Protein AF-A0A520QHK8-F1 (afdb_monomer)

pLDDT: mean 90.91, std 8.64, range [52.22, 97.62]

Structure (mmCIF, N/CA/C/O backbone):
data_AF-A0A520QHK8-F1
#
_entry.id   AF-A0A520QHK8-F1
#
loop_
_atom_site.group_PDB
_atom_site.id
_atom_site.type_symbol
_atom_site.label_atom_id
_atom_site.label_alt_id
_atom_site.label_comp_id
_atom_site.label_asym_id
_atom_site.label_entity_id
_atom_site.label_seq_id
_atom_site.pdbx_PDB_ins_code
_atom_site.Cartn_x
_atom_site.Cartn_y
_atom_site.Cartn_z
_atom_site.occupancy
_atom_site.B_iso_or_equiv
_atom_site.auth_seq_id
_atom_site.auth_comp_id
_atom_site.auth_asym_id
_atom_site.auth_atom_id
_atom_site.pdbx_PDB_model_num
ATOM 1 N N . ASP A 1 1 ? -3.657 -15.375 -24.046 1.00 77.06 1 ASP A N 1
ATOM 2 C CA . ASP A 1 1 ? -2.993 -14.464 -23.096 1.00 77.06 1 ASP A CA 1
ATOM 3 C C . ASP A 1 1 ? -1.691 -15.108 -22.621 1.00 77.06 1 ASP A C 1
ATOM 5 O O . ASP A 1 1 ? -1.672 -16.324 -22.481 1.00 77.06 1 ASP A O 1
ATOM 9 N N . ALA A 1 2 ? -0.599 -14.354 -22.461 1.00 87.94 2 ALA A N 1
ATOM 10 C CA . ALA A 1 2 ? 0.709 -14.908 -22.071 1.00 87.94 2 A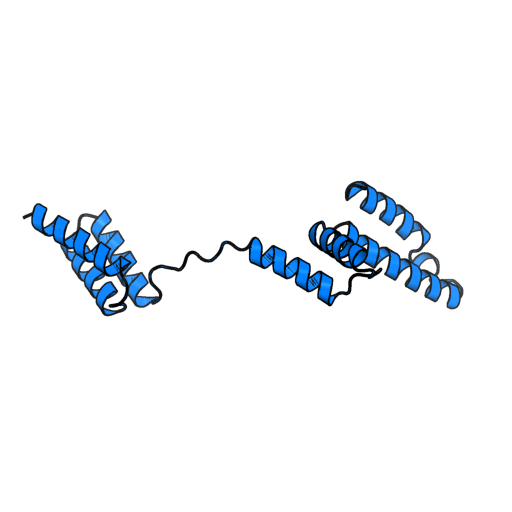LA A CA 1
ATOM 11 C C . ALA A 1 2 ? 0.965 -14.754 -20.565 1.00 87.94 2 ALA A C 1
ATOM 13 O O . ALA A 1 2 ? 0.760 -13.664 -20.017 1.00 87.94 2 ALA A O 1
ATOM 14 N N . ALA A 1 3 ? 1.473 -15.797 -19.903 1.00 94.31 3 ALA A N 1
ATOM 15 C CA . ALA A 1 3 ? 1.788 -15.735 -18.479 1.00 94.31 3 ALA A CA 1
ATOM 16 C C . ALA A 1 3 ? 2.987 -14.809 -18.198 1.00 94.31 3 ALA A C 1
ATOM 18 O O . ALA A 1 3 ? 3.874 -14.613 -19.033 1.00 94.31 3 ALA A O 1
ATOM 19 N N . VAL A 1 4 ? 3.058 -14.257 -16.981 1.00 95.31 4 VAL A N 1
ATOM 20 C CA . VAL A 1 4 ? 4.175 -13.392 -16.545 1.00 95.31 4 VAL A CA 1
ATOM 21 C C . VAL A 1 4 ? 5.527 -14.110 -16.664 1.00 95.31 4 VAL A C 1
ATOM 23 O O . VAL A 1 4 ? 6.545 -13.493 -16.981 1.00 95.31 4 VAL A O 1
ATOM 26 N N . THR A 1 5 ? 5.552 -15.424 -16.444 1.00 96.06 5 THR A N 1
ATOM 27 C CA . THR A 1 5 ? 6.736 -16.280 -16.605 1.00 96.06 5 THR A CA 1
ATOM 28 C C . THR A 1 5 ? 7.254 -16.294 -18.044 1.00 96.06 5 THR A C 1
ATOM 30 O O . THR A 1 5 ? 8.467 -16.185 -18.255 1.00 96.06 5 THR A O 1
ATOM 33 N N . ASP A 1 6 ? 6.356 -16.347 -19.028 1.00 97.06 6 ASP A N 1
ATOM 34 C CA . ASP A 1 6 ? 6.695 -16.322 -20.452 1.00 97.06 6 ASP A CA 1
ATOM 35 C C . ASP A 1 6 ? 7.222 -14.953 -20.873 1.00 97.06 6 ASP A C 1
ATOM 37 O O . ASP A 1 6 ? 8.263 -14.869 -21.529 1.00 97.06 6 ASP A O 1
ATOM 41 N N . VAL A 1 7 ? 6.581 -13.876 -20.404 1.00 96.56 7 VAL A N 1
ATOM 42 C CA . VAL A 1 7 ? 7.046 -12.495 -20.617 1.00 96.56 7 VAL A CA 1
ATOM 43 C C . VAL A 1 7 ? 8.459 -12.313 -20.054 1.00 96.56 7 VAL A C 1
ATOM 45 O O . VAL A 1 7 ? 9.350 -11.820 -20.748 1.00 96.56 7 VAL A O 1
ATOM 48 N N . LYS A 1 8 ? 8.717 -12.793 -18.829 1.00 96.75 8 LYS A N 1
ATOM 49 C CA . LYS A 1 8 ? 10.058 -12.775 -18.218 1.00 96.75 8 LYS A CA 1
ATOM 50 C C . LYS A 1 8 ? 11.073 -13.567 -19.038 1.00 96.75 8 LYS A C 1
ATOM 52 O O . LYS A 1 8 ? 12.196 -13.107 -19.244 1.00 96.75 8 LYS A O 1
ATOM 57 N N . LYS A 1 9 ? 10.707 -14.755 -19.524 1.00 97.31 9 LYS A N 1
ATOM 58 C CA . LYS A 1 9 ? 11.584 -15.591 -20.359 1.00 97.31 9 LYS A CA 1
ATOM 59 C C . LYS A 1 9 ? 11.917 -14.912 -21.689 1.00 97.31 9 LYS A C 1
ATOM 61 O O . LYS A 1 9 ? 13.081 -14.933 -22.097 1.00 97.31 9 LYS A O 1
ATOM 66 N N . ALA A 1 10 ? 10.931 -14.301 -22.338 1.00 97.62 10 ALA A N 1
ATOM 67 C CA . ALA A 1 10 ? 11.109 -13.552 -23.576 1.00 97.62 10 ALA A CA 1
ATOM 68 C C . ALA A 1 10 ? 11.997 -12.318 -23.366 1.00 97.62 10 ALA A C 1
ATOM 70 O O . ALA A 1 10 ? 12.959 -12.132 -24.112 1.00 97.62 10 ALA A O 1
ATOM 71 N N . PHE A 1 11 ? 11.766 -11.546 -22.298 1.00 97.56 11 PHE A N 1
ATOM 72 C CA . PHE A 1 11 ? 12.579 -10.373 -21.980 1.00 97.56 11 PHE A CA 1
ATOM 73 C C . PHE A 1 11 ? 14.045 -10.732 -21.717 1.00 97.56 11 PHE A C 1
ATOM 75 O O . PHE A 1 11 ? 14.933 -10.063 -22.228 1.00 97.56 11 PHE A O 1
ATOM 82 N N . ARG A 1 12 ? 14.337 -11.848 -21.031 1.00 97.00 12 ARG A N 1
ATOM 83 C CA . ARG A 1 12 ? 15.728 -12.317 -20.865 1.00 97.00 12 ARG A CA 1
ATOM 84 C C . ARG A 1 12 ? 16.422 -12.600 -22.203 1.00 97.00 12 ARG A C 1
ATOM 86 O O . ARG A 1 12 ? 17.606 -12.310 -22.350 1.00 97.00 12 ARG A O 1
ATOM 93 N N . LYS A 1 13 ? 15.709 -13.182 -23.177 1.00 97.19 13 LYS A N 1
ATOM 94 C CA . LYS A 1 13 ? 16.245 -13.415 -24.532 1.00 97.19 13 LYS A CA 1
ATOM 95 C C . LYS A 1 13 ? 16.459 -12.095 -2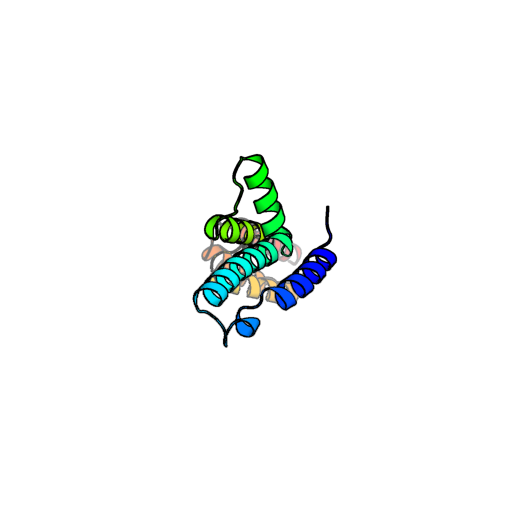5.278 1.00 97.19 13 LYS A C 1
ATOM 97 O O . LYS A 1 13 ? 17.503 -11.919 -25.898 1.00 97.19 13 LYS A O 1
ATOM 102 N N . PHE A 1 14 ? 15.495 -11.182 -25.184 1.00 97.31 14 PHE A N 1
ATOM 103 C CA . PHE A 1 14 ? 15.572 -9.838 -25.754 1.00 97.31 14 PHE A CA 1
ATOM 104 C C . PHE A 1 14 ? 16.764 -9.052 -25.192 1.00 97.31 14 PHE A C 1
ATOM 106 O O . PHE A 1 14 ? 17.582 -8.551 -25.962 1.00 97.31 14 PHE A O 1
ATOM 113 N N . ALA A 1 15 ? 16.916 -9.020 -23.867 1.00 96.44 15 ALA A N 1
ATOM 114 C CA . ALA A 1 15 ? 17.971 -8.281 -23.192 1.00 96.44 15 ALA A CA 1
ATOM 115 C C . ALA A 1 15 ? 19.355 -8.771 -23.621 1.00 96.44 15 ALA A C 1
ATOM 117 O O . ALA A 1 15 ? 20.184 -7.972 -24.036 1.00 96.44 15 ALA A O 1
ATOM 118 N N . ARG A 1 16 ? 19.580 -10.090 -23.672 1.00 95.25 16 ARG A N 1
ATOM 119 C CA . ARG A 1 16 ? 20.848 -10.646 -24.178 1.00 95.25 16 ARG A CA 1
ATOM 120 C C . ARG A 1 16 ? 21.183 -10.249 -25.616 1.00 95.25 16 ARG A C 1
ATOM 122 O O . ARG A 1 16 ? 22.350 -10.304 -25.980 1.00 95.25 16 ARG A O 1
ATOM 129 N N . ARG A 1 17 ? 20.195 -9.900 -26.441 1.00 92.56 17 ARG A N 1
ATOM 130 C CA . ARG A 1 17 ? 20.409 -9.509 -27.840 1.00 92.56 17 ARG A CA 1
ATOM 131 C C . ARG A 1 17 ? 20.630 -8.006 -27.998 1.00 92.56 17 ARG A C 1
ATOM 133 O O . ARG A 1 17 ? 21.459 -7.617 -28.813 1.00 92.56 17 ARG A O 1
ATOM 140 N N . TYR A 1 18 ? 19.902 -7.193 -27.235 1.00 93.25 18 TYR A N 1
ATOM 141 C CA . TYR A 1 18 ? 19.816 -5.745 -27.445 1.00 93.25 18 TYR A CA 1
ATOM 142 C C . TYR A 1 18 ? 20.376 -4.897 -26.295 1.00 93.25 18 TYR A C 1
ATOM 144 O O . TYR A 1 18 ? 20.240 -3.679 -26.345 1.00 93.25 18 TYR A O 1
ATOM 152 N N . HIS A 1 19 ? 20.994 -5.495 -25.269 1.00 93.50 19 HIS A N 1
ATOM 153 C CA . HIS A 1 19 ? 21.617 -4.726 -24.187 1.00 93.50 19 HIS A CA 1
ATOM 154 C C . HIS A 1 19 ? 22.678 -3.758 -24.742 1.00 93.50 19 HIS A C 1
ATOM 156 O O . HIS A 1 19 ? 23.526 -4.210 -25.520 1.00 93.50 19 HIS A O 1
ATOM 162 N N . PRO A 1 20 ? 22.669 -2.469 -24.345 1.00 92.12 20 PRO A N 1
ATOM 163 C CA . PRO A 1 20 ? 23.595 -1.462 -24.869 1.00 92.12 20 PRO A CA 1
ATOM 164 C C . PRO A 1 20 ? 25.070 -1.826 -24.653 1.00 92.12 20 PRO A C 1
ATOM 166 O O . PRO A 1 20 ? 25.872 -1.588 -25.549 1.00 92.12 20 PRO A O 1
ATOM 169 N N . ASP A 1 21 ? 25.420 -2.509 -23.555 1.00 93.25 21 ASP A N 1
ATOM 170 C CA . ASP A 1 21 ? 26.794 -2.978 -23.282 1.00 93.25 21 ASP A CA 1
ATOM 171 C C . ASP A 1 21 ? 27.399 -3.813 -24.416 1.00 93.25 21 ASP A C 1
ATOM 173 O O . ASP A 1 21 ? 28.604 -3.773 -24.645 1.00 93.25 21 ASP A O 1
ATOM 177 N N . ARG A 1 22 ? 26.576 -4.541 -25.183 1.00 92.06 22 ARG A N 1
ATOM 178 C CA . ARG A 1 22 ? 27.056 -5.323 -26.337 1.00 92.06 22 ARG A CA 1
ATOM 179 C C . ARG A 1 22 ? 27.557 -4.456 -27.489 1.00 92.06 22 ARG A C 1
ATOM 181 O O . ARG A 1 22 ? 28.213 -4.967 -28.390 1.00 92.06 22 ARG A O 1
ATOM 188 N N . PHE A 1 23 ? 27.205 -3.177 -27.477 1.00 89.56 23 PHE A N 1
ATOM 189 C CA . PHE A 1 23 ? 27.506 -2.201 -28.514 1.00 89.56 23 PHE A CA 1
ATOM 190 C C . PHE A 1 23 ? 28.408 -1.073 -27.993 1.00 89.56 23 PHE A C 1
ATOM 192 O O . PHE A 1 23 ? 28.736 -0.176 -28.761 1.00 89.56 23 PHE A O 1
ATOM 199 N N . ALA A 1 24 ? 28.832 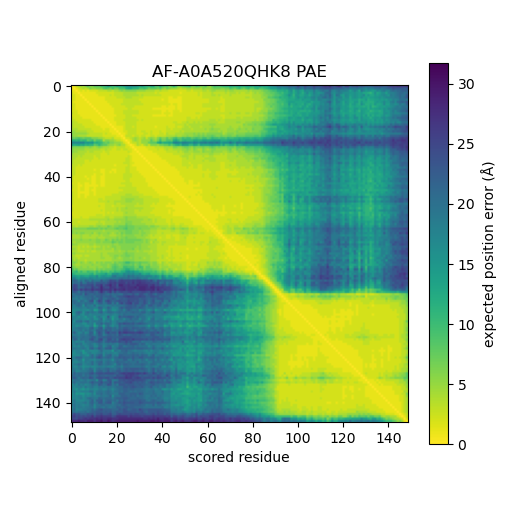-1.120 -26.723 1.00 84.56 24 ALA A N 1
ATOM 200 C CA . ALA A 1 24 ? 29.592 -0.051 -26.072 1.00 84.56 24 ALA A CA 1
ATOM 201 C C . ALA A 1 24 ? 30.980 0.198 -26.693 1.00 84.56 24 ALA A C 1
ATOM 203 O O . ALA A 1 24 ? 31.463 1.322 -26.657 1.00 84.56 24 ALA A O 1
ATOM 204 N N . GLY A 1 25 ? 31.604 -0.821 -27.293 1.00 83.94 25 GLY A N 1
ATOM 205 C CA . GLY A 1 25 ? 32.864 -0.684 -28.039 1.00 83.94 25 GLY A CA 1
ATOM 206 C C . GLY A 1 25 ? 32.689 -0.450 -29.545 1.00 83.94 25 GLY A C 1
ATOM 207 O O . GLY A 1 25 ? 33.645 -0.612 -30.296 1.00 83.94 25 GLY A O 1
ATOM 208 N N . GLY A 1 26 ? 31.465 -0.174 -30.004 1.00 82.06 26 GLY A N 1
ATOM 209 C CA . GLY A 1 26 ? 31.132 -0.019 -31.417 1.00 82.06 26 GLY A CA 1
ATOM 210 C C . GLY A 1 26 ? 30.760 1.411 -31.807 1.00 82.06 26 GLY A C 1
ATOM 211 O O . GLY A 1 26 ? 30.945 2.365 -31.063 1.00 82.06 26 GLY A O 1
ATOM 212 N N . ASP A 1 27 ? 30.199 1.529 -33.006 1.00 89.56 27 ASP A N 1
ATOM 213 C CA . ASP A 1 27 ? 29.656 2.766 -33.571 1.00 89.56 27 ASP A CA 1
ATOM 214 C C . ASP A 1 27 ? 28.595 3.414 -32.653 1.00 89.56 27 ASP A C 1
ATOM 216 O O . ASP A 1 27 ? 27.664 2.742 -32.186 1.00 89.56 27 ASP A O 1
ATOM 220 N N . ALA A 1 28 ? 28.716 4.727 -32.435 1.00 91.00 28 ALA A N 1
ATOM 221 C CA . ALA A 1 28 ? 27.810 5.528 -31.615 1.00 91.00 28 ALA A CA 1
ATOM 222 C C . ALA A 1 28 ? 26.344 5.428 -32.079 1.00 91.00 28 ALA A C 1
ATOM 224 O O . ALA A 1 28 ? 25.435 5.354 -31.246 1.00 91.00 28 ALA A O 1
ATOM 225 N N . ASP A 1 29 ? 26.098 5.322 -33.387 1.00 92.62 29 ASP A N 1
ATOM 226 C CA . ASP A 1 29 ? 24.748 5.160 -33.933 1.00 92.62 29 ASP A CA 1
ATOM 227 C C . ASP A 1 29 ? 24.142 3.807 -33.551 1.00 92.62 29 ASP A C 1
ATOM 229 O O . ASP A 1 29 ? 22.946 3.698 -33.250 1.00 92.62 29 ASP A O 1
ATOM 233 N N . LYS A 1 30 ? 24.966 2.753 -33.517 1.00 89.12 30 LYS A N 1
ATOM 234 C CA . LYS A 1 30 ? 24.531 1.415 -33.092 1.00 89.12 30 LYS A CA 1
ATOM 235 C C . LYS A 1 30 ? 24.222 1.395 -31.600 1.00 89.12 30 LYS A C 1
ATOM 237 O O . LYS A 1 30 ? 23.193 0.835 -31.217 1.00 89.12 30 LYS A O 1
ATOM 242 N N . LEU A 1 31 ? 25.053 2.037 -30.779 1.00 92.25 31 LEU A N 1
ATOM 243 C CA . LEU A 1 31 ? 24.814 2.178 -29.341 1.00 92.25 31 LEU A CA 1
ATOM 244 C C . LEU A 1 31 ? 23.524 2.962 -29.054 1.00 92.25 31 LEU A C 1
ATOM 246 O O . LEU A 1 31 ? 22.706 2.536 -28.233 1.00 92.25 31 LEU A O 1
ATOM 250 N N 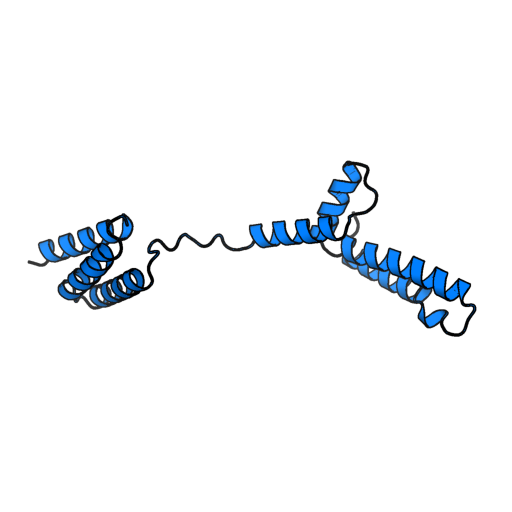. SER A 1 32 ? 23.300 4.067 -29.768 1.00 92.81 32 SER A N 1
ATOM 251 C CA . SER A 1 32 ? 22.082 4.875 -29.656 1.00 92.81 32 SER A CA 1
ATOM 252 C C . SER A 1 32 ? 20.830 4.066 -30.019 1.00 92.81 32 SER A C 1
ATOM 254 O O . SER A 1 32 ? 19.883 3.987 -29.229 1.00 92.81 32 SER A O 1
ATOM 256 N N . ARG A 1 33 ? 20.838 3.361 -31.160 1.00 92.25 33 ARG A N 1
ATOM 257 C CA . ARG A 1 33 ? 19.718 2.497 -31.584 1.00 92.25 33 ARG A CA 1
ATOM 258 C C . ARG A 1 33 ? 19.460 1.355 -30.603 1.00 92.25 33 ARG A C 1
ATOM 260 O O . ARG A 1 33 ? 18.304 1.104 -30.257 1.00 92.25 33 ARG A O 1
ATOM 267 N N . ALA A 1 34 ? 20.510 0.688 -30.123 1.00 92.25 34 ALA A N 1
ATOM 268 C CA . ALA A 1 34 ? 20.390 -0.363 -29.115 1.00 92.25 34 ALA A CA 1
ATOM 269 C C . ALA A 1 34 ? 19.754 0.172 -27.826 1.00 92.25 34 ALA A C 1
ATOM 271 O O . ALA A 1 34 ? 18.825 -0.439 -27.303 1.00 92.25 34 ALA A O 1
ATOM 272 N N . SER A 1 35 ? 20.174 1.355 -27.372 1.00 93.62 35 SER A N 1
ATOM 273 C CA . SER A 1 35 ? 19.626 2.006 -26.177 1.00 93.62 35 SER A CA 1
ATOM 274 C C . SER A 1 35 ? 18.138 2.335 -26.330 1.00 93.62 35 SER A C 1
ATOM 276 O O . SER A 1 35 ? 17.347 2.067 -25.425 1.00 93.62 35 SER A O 1
ATOM 278 N N . GLN A 1 36 ? 17.721 2.854 -27.491 1.00 95.19 36 GLN A N 1
ATOM 279 C CA . GLN A 1 36 ? 16.310 3.138 -27.773 1.00 95.19 36 GLN A CA 1
ATOM 280 C C . GLN A 1 36 ? 15.460 1.862 -27.791 1.00 95.19 36 GLN A C 1
ATOM 282 O O . GLN A 1 36 ? 14.410 1.811 -27.146 1.00 95.19 36 GLN A O 1
ATOM 287 N N . ILE A 1 37 ? 15.922 0.815 -28.483 1.00 95.19 37 ILE A N 1
ATOM 288 C CA . ILE A 1 37 ? 15.239 -0.485 -28.539 1.00 95.19 37 ILE A CA 1
ATOM 289 C C . ILE A 1 37 ? 15.131 -1.079 -27.135 1.00 95.19 37 ILE A C 1
ATOM 291 O O . ILE A 1 37 ? 14.044 -1.478 -26.711 1.00 95.19 37 ILE A O 1
ATOM 295 N N . TYR A 1 38 ? 16.237 -1.101 -26.390 1.00 95.75 38 TYR A N 1
ATOM 296 C CA . TYR A 1 38 ? 16.289 -1.665 -25.048 1.00 95.75 38 TYR A CA 1
ATOM 297 C C . TYR A 1 38 ? 15.360 -0.930 -24.081 1.00 95.75 38 TYR A C 1
ATOM 299 O O . TYR A 1 38 ? 14.638 -1.574 -23.316 1.00 95.75 38 TYR A O 1
ATOM 307 N N . ARG A 1 39 ? 15.307 0.406 -24.160 1.00 95.06 39 ARG A N 1
ATOM 308 C CA . ARG A 1 39 ? 14.370 1.225 -23.384 1.00 95.06 39 ARG A CA 1
ATOM 309 C C . ARG A 1 39 ? 12.922 0.830 -23.673 1.00 95.06 39 ARG A C 1
ATOM 311 O O . ARG A 1 39 ? 12.177 0.562 -22.737 1.00 95.06 39 ARG A O 1
ATOM 318 N N . ARG A 1 40 ? 12.537 0.712 -24.949 1.00 94.81 40 ARG A N 1
ATOM 319 C CA . ARG A 1 40 ? 11.176 0.294 -25.340 1.00 94.81 40 ARG A CA 1
ATOM 320 C C . ARG A 1 40 ? 10.829 -1.109 -24.850 1.00 94.81 40 ARG A C 1
ATOM 322 O O . ARG A 1 40 ? 9.740 -1.321 -24.325 1.00 94.81 40 ARG A O 1
ATOM 329 N N . GLY A 1 41 ? 11.757 -2.056 -24.975 1.00 96.25 41 GLY A N 1
ATOM 330 C CA . GLY A 1 41 ? 11.556 -3.411 -24.463 1.00 96.25 41 GLY A CA 1
ATOM 331 C C . GLY A 1 41 ? 11.441 -3.458 -22.938 1.00 96.25 41 GLY A C 1
ATOM 332 O O . GLY A 1 41 ? 10.630 -4.216 -22.410 1.00 96.25 41 GLY A O 1
ATOM 333 N N . SER A 1 42 ? 12.209 -2.628 -22.229 1.00 96.00 42 SER A N 1
ATOM 334 C CA . SER A 1 42 ? 12.162 -2.530 -20.764 1.00 96.00 42 SER A CA 1
ATOM 335 C C . SER A 1 42 ? 10.842 -1.940 -20.275 1.00 96.00 42 SER A C 1
ATOM 337 O O . SER A 1 42 ? 10.256 -2.459 -19.329 1.00 96.00 42 SER A O 1
ATOM 339 N N . GLU A 1 43 ? 10.330 -0.910 -20.950 1.00 94.88 43 GLU A N 1
ATOM 340 C CA . GLU A 1 43 ? 9.005 -0.349 -20.666 1.00 94.88 43 GLU A CA 1
ATOM 341 C C . GLU A 1 43 ? 7.905 -1.401 -20.867 1.00 94.88 43 GLU A C 1
ATOM 343 O O . GLU A 1 43 ? 7.097 -1.633 -19.969 1.00 94.88 43 GLU A O 1
ATOM 348 N N . ALA A 1 44 ? 7.910 -2.105 -22.005 1.00 95.62 44 ALA A N 1
ATOM 349 C CA . ALA A 1 44 ? 6.949 -3.175 -22.268 1.00 95.62 44 ALA A CA 1
ATOM 350 C C . ALA A 1 44 ? 7.026 -4.285 -21.206 1.00 95.62 44 ALA A C 1
ATOM 352 O O . ALA A 1 44 ? 6.002 -4.760 -20.720 1.00 95.62 44 ALA A O 1
ATOM 353 N N . TYR A 1 45 ? 8.236 -4.671 -20.796 1.00 96.56 45 TYR A N 1
ATOM 354 C CA . TYR A 1 45 ? 8.448 -5.645 -19.730 1.00 96.56 45 TYR A CA 1
ATOM 355 C C . TYR A 1 45 ? 7.847 -5.196 -18.393 1.00 96.56 45 TYR A C 1
ATOM 357 O O . TYR A 1 45 ? 7.128 -5.972 -17.761 1.00 96.56 45 TYR A O 1
ATOM 365 N N . GLN A 1 46 ? 8.098 -3.955 -17.968 1.00 95.12 46 GLN A N 1
ATOM 366 C CA . GLN A 1 46 ? 7.540 -3.410 -16.727 1.00 95.12 46 GLN A CA 1
ATOM 367 C C . GLN A 1 46 ? 6.007 -3.441 -16.734 1.00 95.12 46 GLN A C 1
ATOM 369 O O . GLN A 1 46 ? 5.400 -3.896 -15.766 1.00 95.12 46 GLN A O 1
ATOM 374 N N . ILE A 1 47 ? 5.384 -3.031 -17.842 1.00 96.06 47 ILE A N 1
ATOM 375 C CA . ILE A 1 47 ? 3.923 -3.022 -17.979 1.00 96.06 47 ILE A CA 1
ATOM 376 C C . ILE A 1 47 ? 3.339 -4.438 -17.996 1.00 96.06 47 ILE A C 1
ATOM 378 O O . ILE A 1 47 ? 2.385 -4.718 -17.278 1.00 96.06 47 ILE A O 1
ATOM 382 N N . LEU A 1 48 ? 3.899 -5.349 -18.795 1.00 95.62 48 LEU A N 1
ATOM 383 C CA . LEU A 1 48 ? 3.305 -6.672 -19.029 1.00 95.62 48 LEU A CA 1
ATOM 384 C C . LEU A 1 48 ? 3.539 -7.672 -17.887 1.00 95.62 48 LEU A C 1
ATOM 386 O O . LEU A 1 48 ? 2.830 -8.681 -17.798 1.00 95.62 48 LEU A O 1
ATOM 390 N N . THR A 1 49 ? 4.535 -7.428 -17.030 1.00 96.19 49 THR A N 1
ATOM 391 C CA . THR A 1 49 ? 4.810 -8.274 -15.859 1.00 96.19 49 THR A CA 1
ATOM 392 C C . THR A 1 49 ? 4.023 -7.886 -14.614 1.00 96.19 49 THR A C 1
ATOM 394 O O . THR A 1 49 ? 3.792 -8.762 -13.779 1.00 96.19 49 THR A O 1
ATOM 397 N N . ASN A 1 50 ? 3.588 -6.629 -14.491 1.00 95.06 50 ASN A N 1
ATOM 398 C CA . ASN A 1 50 ? 2.708 -6.190 -13.415 1.00 95.06 50 ASN A CA 1
ATOM 399 C C . ASN A 1 50 ? 1.235 -6.393 -13.832 1.00 95.06 50 ASN A C 1
ATOM 401 O O . ASN A 1 50 ? 0.785 -5.761 -14.789 1.00 95.06 50 ASN A O 1
ATOM 405 N N . PRO A 1 51 ? 0.447 -7.230 -13.128 1.00 93.81 51 PRO A N 1
ATOM 406 C CA . PRO A 1 51 ? -0.964 -7.442 -13.454 1.00 93.81 51 PRO A CA 1
ATOM 407 C C . PRO A 1 51 ? -1.803 -6.157 -13.453 1.00 93.81 51 PRO A C 1
ATOM 409 O O . PRO A 1 51 ? -2.729 -6.036 -14.254 1.00 93.81 51 PRO A O 1
ATOM 412 N N . VAL A 1 52 ? -1.489 -5.199 -12.575 1.00 95.00 52 VAL A N 1
ATOM 413 C CA . VAL A 1 52 ? -2.201 -3.917 -12.478 1.00 95.00 52 VAL A CA 1
ATOM 414 C C . VAL A 1 52 ? -1.929 -3.071 -13.716 1.00 95.00 52 VAL A C 1
ATOM 416 O O . VAL A 1 52 ? -2.859 -2.695 -14.433 1.00 95.00 52 VAL A O 1
ATOM 419 N N . SER A 1 53 ? -0.652 -2.844 -14.022 1.00 95.31 53 SER A N 1
ATOM 420 C CA . SER A 1 53 ? -0.235 -2.042 -15.173 1.00 95.31 53 SER A CA 1
ATOM 421 C C . SER A 1 53 ? -0.657 -2.689 -16.497 1.00 95.31 53 SER A C 1
ATOM 423 O O . SER A 1 53 ? -1.061 -1.983 -17.416 1.00 95.31 53 SER A O 1
ATOM 425 N N . ARG A 1 54 ? -0.651 -4.026 -16.594 1.00 95.56 54 ARG A N 1
ATOM 426 C CA . ARG A 1 54 ? -1.138 -4.764 -17.770 1.00 95.56 54 ARG A CA 1
ATOM 427 C C . ARG A 1 54 ? -2.628 -4.548 -18.014 1.00 95.56 54 ARG A C 1
ATOM 429 O O . ARG A 1 54 ? -3.020 -4.227 -19.129 1.00 95.56 54 ARG A O 1
ATOM 436 N N . ARG A 1 55 ? -3.459 -4.635 -16.972 1.00 94.69 55 ARG A N 1
ATOM 437 C CA . ARG A 1 55 ? -4.901 -4.347 -17.086 1.00 94.69 55 ARG A CA 1
ATOM 438 C C . ARG A 1 55 ? -5.163 -2.897 -17.490 1.00 94.69 55 ARG A C 1
ATOM 440 O O . ARG A 1 55 ? -6.088 -2.633 -18.259 1.00 94.69 55 ARG A O 1
ATOM 447 N N . ALA A 1 56 ? -4.371 -1.958 -16.970 1.00 95.00 56 ALA A N 1
ATOM 448 C CA . ALA A 1 56 ? -4.438 -0.557 -17.372 1.00 95.00 56 ALA A CA 1
ATOM 449 C C . ALA A 1 56 ? -4.045 -0.381 -18.848 1.00 95.00 56 ALA A C 1
ATOM 451 O O . ALA A 1 56 ? -4.766 0.282 -19.592 1.00 95.00 56 ALA A O 1
ATOM 452 N N . TYR A 1 57 ? -2.977 -1.049 -19.292 1.00 96.12 57 TYR A N 1
ATOM 453 C CA . TYR A 1 57 ? -2.556 -1.079 -20.691 1.00 96.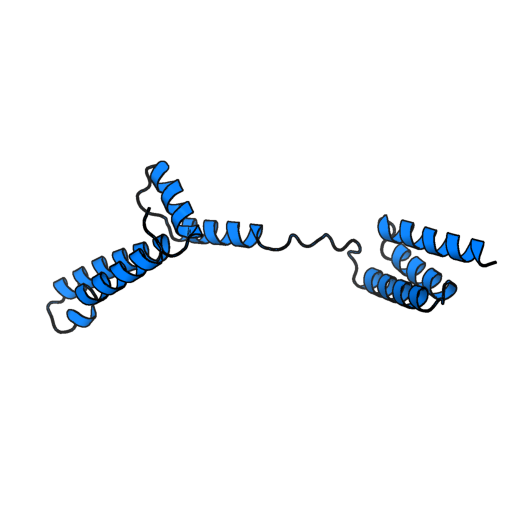12 57 TYR A CA 1
ATOM 454 C C . TYR A 1 57 ? -3.650 -1.624 -21.618 1.00 96.12 57 TYR A C 1
ATOM 456 O O . TYR A 1 57 ? -4.019 -0.964 -22.586 1.00 96.12 57 TYR A O 1
ATOM 464 N N . ASP A 1 58 ? -4.253 -2.766 -21.281 1.00 95.44 58 ASP A N 1
ATOM 465 C CA . ASP A 1 58 ? -5.336 -3.353 -22.076 1.00 95.44 58 ASP A CA 1
ATOM 466 C C . ASP A 1 58 ? -6.552 -2.417 -22.166 1.00 95.44 58 ASP A C 1
ATOM 468 O O . ASP A 1 58 ? -7.257 -2.387 -23.176 1.00 95.44 58 ASP A O 1
ATOM 472 N N . ARG A 1 59 ? -6.818 -1.633 -21.111 1.00 93.56 59 ARG A N 1
ATOM 473 C CA . ARG A 1 59 ? -7.895 -0.636 -21.093 1.00 93.56 59 ARG A CA 1
ATOM 474 C C . ARG A 1 59 ? -7.615 0.513 -22.052 1.00 93.56 59 ARG A C 1
ATOM 476 O O . ARG A 1 59 ? -8.496 0.845 -22.841 1.00 93.56 59 ARG A O 1
ATOM 483 N N . VAL A 1 60 ? -6.422 1.103 -21.997 1.00 93.50 60 VAL A N 1
ATOM 484 C CA . VAL A 1 60 ? -6.070 2.218 -22.888 1.00 93.50 60 VAL A CA 1
ATOM 485 C C . VAL A 1 60 ? -5.935 1.754 -24.341 1.00 93.50 60 VAL A C 1
ATOM 487 O O . VAL A 1 60 ? -6.317 2.494 -25.245 1.00 93.50 60 VAL A O 1
ATOM 490 N N . LEU A 1 61 ? -5.525 0.500 -24.571 1.00 94.62 61 LEU A N 1
ATOM 491 C CA . LEU A 1 61 ? -5.479 -0.108 -25.902 1.00 94.62 61 LEU A CA 1
ATOM 492 C C . LEU A 1 61 ? -6.868 -0.174 -26.547 1.00 94.62 61 LEU A C 1
ATOM 494 O O . LEU A 1 61 ? -7.028 0.202 -27.705 1.00 94.62 61 LEU A O 1
ATOM 498 N N . ARG A 1 62 ? -7.898 -0.558 -25.780 1.00 94.44 62 ARG A N 1
ATOM 499 C CA . ARG A 1 62 ? -9.298 -0.515 -26.244 1.00 94.44 62 ARG A CA 1
ATOM 500 C C . ARG A 1 62 ? -9.797 0.903 -26.539 1.00 94.44 62 ARG A C 1
ATOM 502 O O . ARG A 1 62 ? -10.748 1.057 -27.292 1.00 94.44 62 ARG A O 1
ATOM 509 N N . MET A 1 63 ? -9.161 1.923 -25.965 1.00 92.81 63 MET A N 1
ATOM 510 C CA . MET A 1 63 ? -9.448 3.341 -26.217 1.00 92.81 63 MET A CA 1
ATOM 511 C C . MET A 1 63 ? -8.617 3.915 -27.381 1.00 92.81 63 MET A C 1
ATOM 513 O O . MET A 1 63 ? -8.619 5.124 -27.591 1.00 92.81 63 MET A O 1
ATOM 517 N N . GLY A 1 64 ? -7.875 3.077 -28.115 1.00 93.75 64 GLY A N 1
ATOM 518 C CA . GLY A 1 64 ? -7.043 3.488 -29.250 1.00 93.75 64 GLY A CA 1
ATOM 519 C C . GLY A 1 64 ? -5.651 4.011 -28.876 1.00 93.75 64 GLY A C 1
ATOM 520 O O . GLY A 1 64 ? -4.888 4.405 -29.756 1.00 93.75 64 GLY A O 1
ATOM 521 N N . LYS A 1 65 ? -5.271 3.999 -27.591 1.00 93.50 65 LYS A N 1
ATOM 522 C CA . LYS A 1 65 ? -3.929 4.404 -27.147 1.00 93.50 65 LYS A CA 1
ATOM 523 C C . LYS A 1 65 ? -2.973 3.211 -27.172 1.00 93.50 65 LYS A C 1
ATOM 525 O O . LYS A 1 65 ? -3.167 2.228 -26.465 1.00 93.50 65 LYS A O 1
ATOM 530 N N . LEU A 1 66 ? -1.882 3.324 -27.928 1.00 91.38 66 LEU A N 1
ATOM 531 C CA . LEU A 1 66 ? -0.894 2.244 -28.090 1.00 91.38 66 LEU A CA 1
ATOM 532 C C . LEU A 1 66 ? 0.151 2.161 -26.965 1.00 91.38 66 LEU A C 1
ATOM 534 O O . LEU A 1 66 ? 0.934 1.210 -26.914 1.00 91.38 66 LEU A O 1
ATOM 538 N N . ARG A 1 67 ? 0.200 3.158 -26.075 1.00 92.50 67 ARG A N 1
ATOM 539 C CA . ARG A 1 67 ? 1.189 3.258 -24.998 1.00 92.50 67 ARG A CA 1
ATOM 540 C C . ARG A 1 67 ? 0.536 3.805 -23.736 1.00 92.50 67 ARG A C 1
ATOM 542 O O . ARG A 1 67 ? -0.148 4.818 -23.806 1.00 92.50 67 ARG A O 1
ATOM 549 N N . LEU A 1 68 ? 0.800 3.148 -22.610 1.00 92.12 68 LEU A N 1
ATOM 550 C CA . LEU A 1 68 ? 0.433 3.637 -21.284 1.00 92.12 68 LEU A CA 1
ATOM 551 C C . LEU A 1 68 ? 1.484 4.652 -20.819 1.00 92.12 68 LEU A C 1
ATOM 553 O O . LEU A 1 68 ? 2.682 4.352 -20.876 1.00 92.12 68 LEU A O 1
ATOM 557 N N . SER A 1 69 ? 1.059 5.843 -20.400 1.00 90.81 69 SER A N 1
ATOM 558 C CA . SER A 1 69 ? 1.974 6.834 -19.826 1.00 90.81 69 SER A CA 1
ATOM 559 C C . SER A 1 69 ? 2.420 6.433 -18.412 1.00 90.81 69 SER A C 1
ATOM 561 O O . SER A 1 69 ? 1.783 5.607 -17.754 1.00 90.81 69 SER A O 1
ATOM 563 N N . THR A 1 70 ? 3.518 7.022 -17.928 1.00 89.31 70 THR A N 1
ATOM 564 C CA . THR A 1 70 ? 3.973 6.829 -16.539 1.00 89.31 70 THR A CA 1
ATOM 565 C C . THR A 1 70 ? 2.900 7.275 -15.547 1.00 89.31 70 THR A C 1
ATOM 567 O O . THR A 1 70 ? 2.595 6.546 -14.616 1.00 89.31 70 THR A O 1
ATOM 570 N N . GLU A 1 71 ? 2.249 8.409 -15.805 1.00 89.69 71 GLU A N 1
ATOM 571 C CA . GLU A 1 71 ? 1.170 8.935 -14.962 1.00 89.69 71 GLU A CA 1
ATOM 572 C C . GLU A 1 71 ? -0.039 7.987 -14.913 1.00 89.69 71 GLU A C 1
ATOM 574 O O . GLU A 1 71 ? -0.589 7.731 -13.844 1.00 89.69 71 GLU A O 1
ATOM 579 N N . GLU A 1 72 ? -0.446 7.425 -16.058 1.00 91.12 72 GLU A N 1
ATOM 580 C CA . GLU A 1 72 ? -1.554 6.465 -16.133 1.00 91.12 72 GLU A CA 1
ATOM 581 C C . GLU A 1 72 ? -1.214 5.156 -15.404 1.00 91.12 72 GLU A C 1
ATOM 583 O O . GLU A 1 72 ? -2.076 4.572 -14.742 1.00 91.12 72 GLU A O 1
ATOM 588 N N . LYS A 1 73 ? 0.043 4.704 -15.500 1.00 92.19 73 LYS A N 1
ATOM 589 C CA . LYS A 1 73 ? 0.554 3.546 -14.761 1.00 92.19 73 LYS A CA 1
ATOM 590 C C . LYS A 1 73 ? 0.532 3.805 -13.253 1.00 92.19 73 LYS A C 1
ATOM 592 O O . LYS A 1 73 ? -0.035 2.999 -12.518 1.00 92.19 73 LYS A O 1
ATOM 597 N N . ASP A 1 74 ? 1.122 4.909 -12.806 1.00 91.31 74 ASP A N 1
ATOM 598 C CA . ASP A 1 74 ? 1.244 5.248 -11.387 1.00 91.31 74 ASP A CA 1
ATOM 599 C C . ASP A 1 74 ? -0.140 5.443 -10.758 1.00 91.31 74 ASP A C 1
ATOM 601 O O . ASP A 1 74 ? -0.406 4.946 -9.664 1.00 91.31 74 ASP A O 1
ATOM 605 N N . LYS A 1 75 ? -1.066 6.071 -11.492 1.00 91.88 75 LYS A N 1
ATOM 606 C CA . LYS A 1 75 ? -2.469 6.188 -11.087 1.00 91.88 75 LYS A CA 1
ATOM 607 C C . LYS A 1 75 ? -3.137 4.822 -10.934 1.00 91.88 75 LYS A C 1
ATOM 609 O O . LYS A 1 75 ? -3.780 4.582 -9.918 1.00 91.88 75 LYS A O 1
ATOM 614 N N . ALA A 1 76 ? -2.978 3.919 -11.902 1.00 91.50 76 ALA A N 1
ATOM 615 C CA . ALA A 1 76 ? -3.570 2.583 -11.821 1.00 91.50 76 ALA A CA 1
ATOM 616 C C . ALA A 1 76 ? -3.020 1.772 -10.632 1.00 91.50 76 ALA A C 1
ATOM 618 O O . ALA A 1 76 ? -3.772 1.069 -9.958 1.00 91.50 76 ALA A O 1
ATOM 619 N N . GLU A 1 77 ? -1.720 1.880 -10.352 1.00 90.56 77 GLU A N 1
ATOM 620 C CA . GLU A 1 77 ? -1.090 1.241 -9.191 1.00 90.56 77 GLU A CA 1
ATOM 621 C C . GLU A 1 77 ? -1.575 1.851 -7.867 1.00 90.56 77 GLU A C 1
ATOM 623 O O . GLU A 1 77 ? -1.884 1.112 -6.929 1.00 90.56 77 GLU A O 1
ATOM 628 N N . ALA A 1 78 ? -1.726 3.177 -7.805 1.00 89.94 78 ALA A N 1
ATOM 629 C CA . ALA A 1 78 ? -2.269 3.873 -6.644 1.00 89.94 78 ALA A CA 1
ATOM 630 C C . ALA A 1 78 ? -3.739 3.515 -6.375 1.00 89.94 78 ALA A C 1
ATOM 632 O O . ALA A 1 78 ? -4.106 3.303 -5.223 1.00 89.94 78 ALA A O 1
ATOM 633 N N . GLU A 1 79 ? -4.573 3.397 -7.412 1.00 88.38 79 GLU A N 1
ATOM 634 C CA . GLU A 1 79 ? -5.982 3.001 -7.281 1.00 88.38 79 GLU A CA 1
ATOM 635 C C . GLU A 1 79 ? -6.129 1.599 -6.680 1.00 88.38 79 GLU A C 1
ATOM 637 O O . GLU A 1 79 ? -6.937 1.397 -5.774 1.00 88.38 79 GLU A O 1
ATOM 642 N N . VAL A 1 80 ? -5.323 0.632 -7.136 1.00 88.25 80 VAL A N 1
ATOM 643 C CA . VAL A 1 80 ? -5.334 -0.724 -6.566 1.00 88.25 80 VAL A CA 1
ATOM 644 C C . VAL A 1 80 ? -4.830 -0.712 -5.127 1.00 88.25 80 VAL A C 1
ATOM 646 O O . VAL A 1 80 ? -5.436 -1.352 -4.272 1.00 88.25 80 VAL A O 1
ATOM 649 N N . LYS A 1 81 ? -3.773 0.052 -4.833 1.00 84.88 81 LYS A N 1
ATOM 650 C CA . LYS A 1 81 ? -3.253 0.189 -3.470 1.00 84.88 81 LYS A CA 1
ATOM 651 C C . LYS A 1 81 ? -4.282 0.815 -2.521 1.00 84.88 81 LYS A C 1
ATOM 653 O O . LYS A 1 81 ? -4.464 0.317 -1.419 1.00 84.88 81 LYS A O 1
ATOM 658 N N . ALA A 1 82 ? -4.992 1.853 -2.957 1.00 83.25 82 ALA A N 1
ATOM 659 C CA . ALA A 1 82 ? -6.051 2.489 -2.176 1.00 83.25 82 ALA A CA 1
ATOM 660 C C . ALA A 1 82 ? -7.276 1.576 -1.981 1.00 83.25 82 ALA A C 1
ATOM 662 O O . ALA A 1 82 ? -7.968 1.682 -0.972 1.00 83.25 82 ALA A O 1
ATOM 663 N N . ALA A 1 83 ? -7.556 0.686 -2.938 1.00 80.62 83 ALA A N 1
ATOM 664 C CA . ALA A 1 83 ? -8.636 -0.293 -2.832 1.00 80.62 83 ALA A CA 1
ATOM 665 C C . ALA A 1 83 ? -8.294 -1.475 -1.906 1.00 80.62 83 ALA A C 1
ATOM 667 O O . ALA A 1 83 ? -9.198 -2.012 -1.266 1.00 80.62 83 ALA A O 1
ATOM 668 N N . ASP A 1 84 ? -7.020 -1.877 -1.854 1.00 77.62 84 ASP A N 1
ATOM 669 C CA . ASP A 1 84 ? -6.514 -2.967 -1.006 1.00 77.62 84 ASP A CA 1
ATOM 670 C C . ASP A 1 84 ? -6.169 -2.499 0.419 1.00 77.62 84 ASP A C 1
ATOM 672 O O . ASP A 1 84 ? -6.154 -3.294 1.359 1.00 77.62 84 ASP A O 1
ATOM 676 N N . GLU A 1 85 ? -5.940 -1.194 0.615 1.00 70.19 85 GLU A N 1
ATOM 677 C CA . GLU A 1 85 ? -5.817 -0.626 1.952 1.00 70.19 85 GLU A CA 1
ATOM 678 C C . GLU A 1 85 ? -7.090 -0.931 2.754 1.00 70.19 85 GLU A C 1
ATOM 680 O O . GLU A 1 85 ? -8.198 -0.574 2.331 1.00 70.19 85 GLU A O 1
ATOM 685 N N . PRO A 1 86 ? -6.972 -1.581 3.932 1.00 66.69 86 PRO A N 1
ATOM 686 C CA . PRO A 1 86 ? -8.125 -1.812 4.775 1.00 66.69 86 PRO A CA 1
ATOM 687 C C . PRO A 1 86 ? -8.693 -0.442 5.109 1.00 66.69 86 PRO A C 1
ATOM 689 O O . PRO A 1 86 ? -8.047 0.327 5.827 1.00 66.69 86 PRO A O 1
ATOM 692 N N . LYS A 1 87 ? -9.885 -0.132 4.568 1.00 64.19 87 LYS A N 1
ATOM 693 C CA . LYS A 1 87 ? -10.639 1.076 4.920 1.00 64.19 87 LYS A CA 1
ATOM 694 C C . LYS A 1 87 ? -10.545 1.184 6.429 1.00 64.19 87 LYS A C 1
ATOM 696 O O . LYS A 1 87 ? -11.048 0.284 7.109 1.00 64.19 87 LYS A O 1
ATOM 701 N N . LYS A 1 88 ? -9.824 2.197 6.935 1.00 56.34 88 LYS A N 1
ATOM 702 C CA . LYS A 1 88 ? -9.693 2.446 8.372 1.00 56.34 88 LYS A CA 1
ATOM 703 C C . LYS A 1 88 ? -11.115 2.379 8.897 1.00 56.34 88 LYS A C 1
ATOM 705 O O . LYS A 1 88 ? -11.900 3.270 8.586 1.00 56.34 88 LYS A O 1
ATOM 710 N N . LYS A 1 89 ? -11.467 1.287 9.593 1.00 52.22 89 LYS A N 1
ATOM 711 C CA . LYS A 1 89 ? -12.742 1.205 10.302 1.00 52.22 89 LYS A CA 1
ATOM 712 C C . LYS A 1 89 ? -12.740 2.471 11.123 1.00 52.22 89 LYS A C 1
ATOM 714 O O . LYS A 1 89 ? -11.782 2.653 11.879 1.00 52.22 89 LYS A O 1
ATOM 719 N N . GLU A 1 90 ? -13.681 3.372 10.843 1.00 55.31 90 GLU A N 1
ATOM 720 C CA . GLU A 1 90 ? -13.776 4.644 11.543 1.00 55.31 90 GLU A CA 1
ATOM 721 C C . GLU A 1 90 ? -13.568 4.318 13.009 1.00 55.31 90 GLU A C 1
ATOM 723 O O . GLU A 1 90 ? -14.299 3.491 13.562 1.00 55.31 90 GLU A O 1
ATOM 728 N N . GLN A 1 91 ? -12.470 4.815 13.584 1.00 60.06 91 GLN A N 1
ATOM 729 C CA . GLN A 1 91 ? -12.241 4.596 14.998 1.00 60.06 91 GLN A CA 1
ATOM 730 C C . GLN A 1 91 ? -13.455 5.243 15.648 1.00 60.06 91 GLN A C 1
ATOM 732 O O . GLN A 1 91 ? -13.649 6.445 15.448 1.00 60.06 91 GLN A O 1
ATOM 737 N N . PRO A 1 92 ? -14.328 4.471 16.321 1.00 74.69 92 PRO A N 1
ATOM 738 C CA . PRO A 1 92 ? -15.621 5.005 16.720 1.00 74.69 92 PRO A CA 1
ATOM 739 C C . PRO A 1 92 ? -15.465 6.202 17.651 1.00 74.69 92 PRO A C 1
ATOM 741 O O . PRO A 1 92 ? -16.392 6.983 17.776 1.00 74.69 92 PRO A O 1
ATO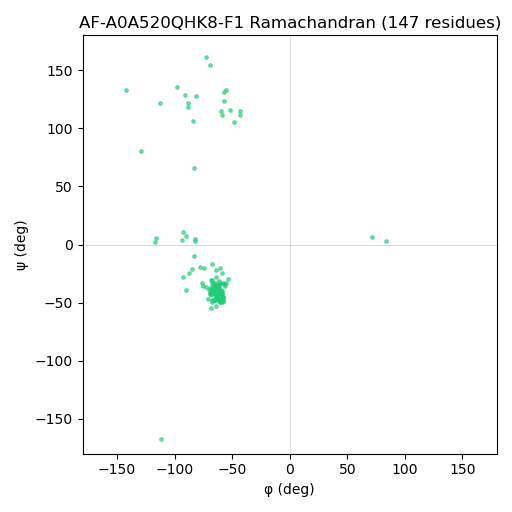M 744 N N . ILE A 1 93 ? -14.293 6.323 18.280 1.00 86.38 93 ILE A N 1
ATOM 745 C CA . ILE A 1 93 ? -13.846 7.378 19.175 1.00 86.38 93 ILE A CA 1
ATOM 746 C C . ILE A 1 93 ? -12.712 8.123 18.462 1.00 86.38 93 ILE A C 1
ATOM 748 O O . ILE A 1 93 ? -11.722 7.505 18.067 1.00 86.38 93 ILE A O 1
ATOM 752 N N . ARG A 1 94 ? -12.869 9.432 18.260 1.00 85.12 94 ARG A N 1
ATOM 753 C CA . ARG A 1 94 ? -11.988 10.266 17.420 1.00 85.12 94 ARG A CA 1
ATOM 754 C C . ARG A 1 94 ? -10.853 10.924 18.210 1.00 85.12 94 ARG A C 1
ATOM 756 O O . ARG A 1 94 ? -9.792 11.202 17.658 1.00 85.12 94 ARG A O 1
ATOM 763 N N . SER A 1 95 ? -11.073 11.180 19.492 1.00 89.25 95 SER A N 1
ATOM 764 C CA . SER A 1 95 ? -10.177 11.868 20.409 1.00 89.25 95 SER A CA 1
ATOM 765 C C . SER A 1 95 ? -9.265 10.869 21.124 1.00 89.25 95 SER A C 1
ATOM 767 O O . SER A 1 95 ? -9.758 9.930 21.760 1.00 89.25 95 SER A O 1
ATOM 769 N N . PRO A 1 96 ? -7.935 11.089 21.126 1.00 91.50 96 PRO A N 1
ATOM 770 C CA . PRO A 1 96 ? -7.005 10.291 21.924 1.00 91.50 96 PRO A CA 1
ATOM 771 C C . PRO A 1 96 ? -7.361 10.271 23.417 1.00 91.50 96 PRO A C 1
ATOM 773 O O . PRO A 1 96 ? -7.173 9.254 24.085 1.00 91.50 96 PRO A O 1
ATOM 776 N N . GLN A 1 97 ? -7.915 11.373 23.939 1.00 92.81 97 GLN A N 1
ATOM 777 C CA . GLN A 1 97 ? -8.335 11.475 25.338 1.00 92.81 97 GLN A CA 1
ATOM 778 C C . GLN A 1 97 ? -9.572 10.613 25.616 1.00 92.81 97 GLN A C 1
ATOM 780 O O . GLN A 1 97 ? -9.568 9.825 26.563 1.00 92.81 97 GLN A O 1
ATOM 785 N N . ALA A 1 98 ? -10.599 10.692 24.762 1.00 93.69 98 ALA A N 1
ATOM 786 C CA . ALA A 1 98 ? -11.786 9.843 24.883 1.00 93.69 98 ALA A CA 1
ATOM 787 C C . ALA A 1 98 ? -11.415 8.358 24.753 1.00 93.69 98 ALA A C 1
ATOM 789 O O . ALA A 1 98 ? -11.922 7.519 25.499 1.00 93.69 98 ALA A O 1
ATOM 790 N N . MET A 1 99 ? -10.465 8.033 23.870 1.00 93.69 99 MET A N 1
ATOM 791 C CA . MET A 1 99 ? -9.968 6.671 23.685 1.00 93.69 99 MET A CA 1
ATOM 792 C C . MET A 1 99 ? -9.222 6.153 24.923 1.00 93.69 99 MET A C 1
ATOM 794 O O . MET A 1 99 ? -9.417 5.006 25.331 1.00 93.69 99 MET A O 1
ATOM 798 N N . ALA A 1 100 ? -8.404 6.989 25.570 1.00 95.12 100 ALA A N 1
ATOM 799 C CA . ALA A 1 100 ? -7.737 6.631 26.821 1.00 95.12 100 ALA A CA 1
ATOM 800 C C . ALA A 1 100 ? -8.749 6.319 27.937 1.00 95.12 100 ALA A C 1
ATOM 802 O O . ALA A 1 100 ? -8.627 5.300 28.624 1.00 95.12 100 ALA A O 1
ATOM 803 N N . PHE A 1 101 ? -9.787 7.148 28.078 1.00 96.50 101 PHE A N 1
ATOM 804 C CA . PHE A 1 101 ? -10.864 6.917 29.039 1.00 96.50 101 PHE A CA 1
ATOM 805 C C . PHE A 1 101 ? -11.685 5.665 28.719 1.00 96.50 101 PHE A C 1
ATOM 807 O O . PHE A 1 101 ? -11.953 4.868 29.619 1.00 96.50 101 PHE A O 1
ATOM 814 N N . TYR A 1 102 ? -12.009 5.429 27.446 1.00 94.44 102 TYR A N 1
ATOM 815 C CA . TYR A 1 102 ? -12.688 4.214 27.000 1.00 94.44 102 TYR A CA 1
ATOM 816 C C . TYR A 1 102 ? -11.881 2.951 27.325 1.00 94.44 102 TYR A C 1
ATOM 818 O O . TYR A 1 102 ? -12.417 2.002 27.899 1.00 94.44 102 TYR A O 1
ATOM 826 N N . ASN A 1 103 ? -10.577 2.948 27.035 1.00 95.25 103 ASN A N 1
ATOM 827 C CA . ASN A 1 103 ? -9.693 1.825 27.350 1.00 95.25 103 ASN A CA 1
ATOM 828 C C . ASN A 1 103 ? -9.614 1.573 28.861 1.00 95.25 103 ASN A C 1
ATOM 830 O O . ASN A 1 103 ? -9.680 0.421 29.301 1.00 95.25 103 ASN A O 1
ATOM 834 N N . LYS A 1 104 ? -9.532 2.642 29.665 1.00 96.56 104 LYS A N 1
ATOM 835 C CA . LYS A 1 104 ? -9.560 2.560 31.131 1.00 96.56 104 LYS A CA 1
ATOM 836 C C . LYS A 1 104 ? -10.881 1.977 31.634 1.00 96.56 104 LYS A C 1
ATOM 838 O O . LYS A 1 104 ? -10.871 1.088 32.484 1.00 96.56 104 LYS A O 1
ATOM 843 N N . ALA A 1 105 ? -12.006 2.420 31.078 1.00 96.00 105 ALA A N 1
ATOM 844 C CA . ALA A 1 105 ? -13.325 1.910 31.425 1.00 96.00 105 ALA A CA 1
ATOM 845 C C . ALA A 1 105 ? -13.481 0.424 31.069 1.00 96.00 105 ALA A C 1
ATOM 847 O O . ALA A 1 105 ? -13.953 -0.366 31.885 1.00 96.00 105 ALA A O 1
ATOM 848 N N . ALA A 1 106 ? -13.021 0.024 29.882 1.00 94.31 106 ALA A N 1
ATOM 849 C CA . ALA A 1 106 ? -13.032 -1.365 29.437 1.00 94.31 106 ALA A CA 1
ATOM 850 C C . ALA A 1 106 ? -12.129 -2.266 30.299 1.00 94.31 106 ALA A C 1
ATOM 852 O O . ALA A 1 106 ? -12.465 -3.424 30.541 1.00 94.31 106 ALA A O 1
ATOM 853 N N . ALA A 1 107 ? -10.985 -1.761 30.772 1.00 96.69 107 ALA A N 1
ATOM 854 C CA . ALA A 1 107 ? -10.130 -2.478 31.717 1.00 96.69 107 ALA A CA 1
ATOM 855 C C . ALA A 1 107 ? -10.819 -2.659 33.079 1.00 96.69 107 ALA A C 1
ATOM 857 O O . ALA A 1 107 ? -10.894 -3.780 33.573 1.00 96.69 107 ALA A O 1
ATOM 858 N N . ALA A 1 108 ? -11.399 -1.594 33.638 1.00 96.00 108 ALA A N 1
ATOM 859 C CA . ALA A 1 108 ? -12.117 -1.658 34.910 1.00 96.00 108 ALA A CA 1
ATOM 860 C C . ALA A 1 108 ? -13.331 -2.603 34.854 1.00 96.00 108 ALA A C 1
ATOM 862 O O . ALA A 1 108 ? -13.535 -3.396 35.771 1.00 96.00 108 ALA A O 1
ATOM 863 N N . ALA A 1 109 ? -14.093 -2.585 33.754 1.00 94.12 109 ALA A N 1
ATOM 864 C CA . ALA A 1 109 ? -15.224 -3.489 33.545 1.00 94.12 109 ALA A CA 1
ATOM 865 C C . ALA A 1 109 ? -14.787 -4.962 33.493 1.00 94.12 109 ALA A C 1
ATOM 867 O O . ALA A 1 109 ? -15.420 -5.809 34.120 1.00 94.12 109 ALA A O 1
ATOM 868 N N . ARG A 1 110 ? -13.678 -5.270 32.798 1.00 94.44 110 ARG A N 1
ATOM 869 C CA . ARG A 1 110 ? -13.095 -6.626 32.765 1.00 94.44 110 ARG A CA 1
ATOM 870 C C . ARG A 1 110 ? -12.649 -7.102 34.145 1.00 94.44 110 ARG A C 1
ATOM 872 O O . ARG A 1 110 ? -12.798 -8.277 34.451 1.00 94.44 110 ARG A O 1
ATOM 879 N N . SER A 1 111 ? -12.162 -6.188 34.977 1.00 94.75 111 SER A N 1
ATOM 880 C CA . SER A 1 111 ? -11.777 -6.467 36.363 1.00 94.75 111 SER A CA 1
ATOM 881 C C . SER A 1 111 ? -12.957 -6.461 37.348 1.00 94.75 111 SER A C 1
ATOM 883 O O . SER A 1 111 ? -12.735 -6.538 38.553 1.00 94.75 111 SER A O 1
ATOM 885 N N . GLY A 1 112 ? -14.204 -6.316 36.881 1.00 93.62 112 GLY A N 1
ATOM 886 C CA . GLY A 1 112 ? -15.399 -6.257 37.733 1.00 93.62 112 GLY A CA 1
ATOM 887 C C . GLY A 1 112 ? -15.550 -4.963 38.547 1.00 93.62 112 GLY A C 1
ATOM 888 O O . GLY A 1 112 ? -16.472 -4.837 39.351 1.00 93.62 112 GLY A O 1
ATOM 889 N N . GLN A 1 113 ? -14.686 -3.970 38.329 1.00 94.88 113 GLN A N 1
ATOM 890 C CA . GLN A 1 113 ? -14.706 -2.673 39.008 1.00 94.88 113 GLN A CA 1
ATOM 891 C C . GLN A 1 113 ? -15.705 -1.734 38.316 1.00 94.88 113 GLN A C 1
ATOM 893 O O . GLN A 1 113 ? -15.349 -0.727 37.704 1.00 94.88 113 GLN A O 1
ATOM 898 N N . TRP A 1 114 ? -16.993 -2.074 38.389 1.00 93.62 114 TRP A N 1
ATOM 899 C CA . TRP A 1 114 ? -18.051 -1.406 37.621 1.00 93.62 114 TRP A CA 1
ATOM 900 C C . TRP A 1 114 ? -18.214 0.086 37.943 1.00 93.62 114 TRP A C 1
ATOM 902 O O . TRP A 1 114 ? -18.539 0.874 37.057 1.00 93.62 114 TRP A O 1
ATOM 912 N N . ARG A 1 115 ? -17.941 0.505 39.187 1.00 94.44 115 ARG A N 1
ATOM 913 C CA . ARG A 1 115 ? -17.957 1.928 39.579 1.00 94.44 115 ARG A CA 1
ATOM 914 C C . ARG A 1 115 ? -16.846 2.725 38.890 1.00 94.44 115 ARG A C 1
ATOM 916 O O . ARG A 1 115 ? -17.081 3.844 38.439 1.00 94.44 115 ARG A O 1
ATOM 923 N N . ASP A 1 116 ? -15.660 2.141 38.763 1.00 95.31 116 ASP A N 1
ATOM 924 C CA . ASP A 1 116 ? -14.518 2.772 38.093 1.00 95.31 116 ASP A CA 1
ATOM 925 C C . ASP A 1 116 ? -14.682 2.764 36.579 1.00 95.31 116 ASP A C 1
ATOM 927 O O . ASP A 1 116 ? -14.362 3.753 35.917 1.00 95.31 116 ASP A O 1
ATOM 931 N N . ALA A 1 117 ? -15.280 1.695 36.049 1.00 96.50 117 ALA A N 1
ATOM 932 C CA . ALA A 1 117 ? -15.699 1.625 34.659 1.00 96.50 117 ALA A CA 1
ATOM 933 C C . ALA A 1 117 ? -16.688 2.746 34.315 1.00 96.50 117 ALA A C 1
ATOM 935 O O . ALA A 1 117 ? -16.519 3.411 33.297 1.00 96.50 117 ALA A O 1
ATOM 936 N N . TRP A 1 118 ? -17.673 3.009 35.182 1.00 96.25 118 TRP A N 1
ATOM 937 C CA . TRP A 1 118 ? -18.639 4.093 34.990 1.00 96.25 118 TRP A CA 1
ATOM 938 C C . TRP A 1 118 ? -17.972 5.471 35.005 1.00 96.25 118 TRP A C 1
ATOM 940 O O . TRP A 1 118 ? -18.187 6.254 34.084 1.00 96.25 118 TRP A O 1
ATOM 950 N N . ARG A 1 119 ? -17.104 5.755 35.991 1.00 97.00 119 ARG A N 1
ATOM 951 C CA . ARG A 1 119 ? -16.378 7.039 36.067 1.00 97.00 119 ARG A CA 1
ATOM 952 C C . ARG A 1 119 ? -15.531 7.291 34.821 1.00 97.00 119 ARG A C 1
ATOM 954 O O . ARG A 1 119 ? -15.576 8.379 34.255 1.00 97.00 119 ARG A O 1
ATOM 961 N N . ALA A 1 120 ? -14.779 6.281 34.385 1.00 96.44 120 ALA A N 1
ATOM 962 C CA . ALA A 1 120 ? -13.950 6.385 33.191 1.00 96.44 120 ALA A CA 1
ATOM 963 C C . ALA A 1 120 ? -14.798 6.512 31.913 1.00 96.44 120 ALA A C 1
ATOM 965 O O . ALA A 1 120 ? -14.467 7.314 31.049 1.00 96.44 120 ALA A O 1
ATOM 966 N N . MET A 1 121 ? -15.920 5.794 31.799 1.00 96.06 121 MET A N 1
ATOM 967 C CA . MET A 1 121 ? -16.798 5.904 30.630 1.00 96.06 121 MET A CA 1
ATOM 968 C C . MET A 1 121 ? -17.509 7.261 30.569 1.00 96.06 121 MET A C 1
ATOM 970 O O . MET A 1 121 ? -17.629 7.835 29.491 1.00 96.06 121 MET A O 1
ATOM 974 N N . LYS A 1 122 ? -17.924 7.815 31.715 1.00 96.50 122 LYS A N 1
ATOM 975 C CA . LYS A 1 122 ? -18.498 9.163 31.794 1.00 96.50 122 LYS A CA 1
ATOM 976 C C . LYS A 1 122 ? -17.500 10.219 31.312 1.00 96.50 122 LYS A C 1
ATOM 978 O O . LYS A 1 122 ? -17.864 11.041 30.482 1.00 96.50 122 LYS A O 1
ATOM 983 N N . ALA A 1 123 ? -16.238 10.131 31.740 1.00 96.56 123 ALA A N 1
ATOM 984 C CA . ALA A 1 123 ? -15.179 11.013 31.248 1.00 96.56 123 ALA A CA 1
ATOM 985 C C . ALA A 1 123 ? -14.957 10.872 29.727 1.00 96.56 123 ALA A C 1
ATOM 987 O O . ALA A 1 123 ? -14.730 11.866 29.046 1.00 96.56 123 ALA A O 1
ATOM 988 N N . ALA A 1 124 ? -15.084 9.663 29.163 1.00 95.88 124 ALA A N 1
ATOM 989 C CA . ALA A 1 124 ? -15.031 9.475 27.709 1.00 95.88 124 ALA A CA 1
ATOM 990 C C . ALA A 1 124 ? -16.190 10.195 26.988 1.00 95.88 124 ALA A C 1
ATOM 992 O O . ALA A 1 124 ? -15.960 10.843 25.970 1.00 95.88 124 ALA A O 1
ATOM 993 N N . VAL A 1 125 ? -17.416 10.114 27.525 1.00 95.50 125 VAL A N 1
ATOM 994 C CA . VAL A 1 125 ? -18.603 10.808 26.986 1.00 95.50 125 VAL A CA 1
ATOM 995 C C . VAL A 1 125 ? -18.494 12.328 27.137 1.00 95.50 125 VAL A C 1
ATOM 997 O O . VAL A 1 125 ? -18.961 13.049 26.269 1.00 95.50 125 VAL A O 1
ATOM 1000 N N . GLU A 1 126 ? -17.871 12.840 28.198 1.00 95.38 126 GLU A N 1
ATOM 1001 C CA . GLU A 1 126 ? -17.644 14.286 28.361 1.00 95.38 126 GLU A CA 1
ATOM 1002 C C . GLU A 1 126 ? -16.679 14.840 27.303 1.00 95.38 126 GLU A C 1
ATOM 1004 O O . GLU A 1 126 ? -16.875 15.951 26.816 1.00 95.38 126 GLU A O 1
ATOM 1009 N N . VAL A 1 127 ? -15.671 14.054 26.907 1.00 94.75 127 VAL A N 1
ATOM 1010 C CA . VAL A 1 127 ? -14.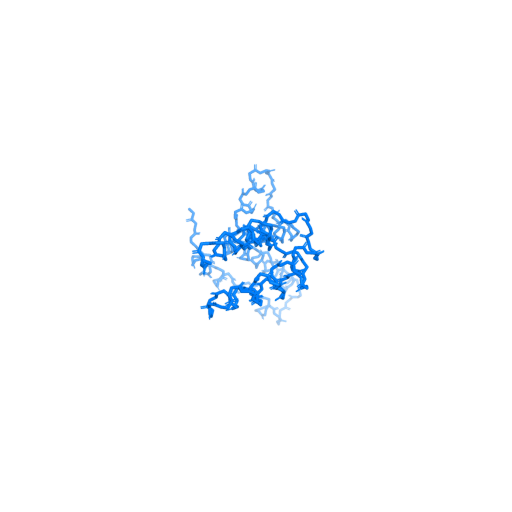741 14.426 25.829 1.00 94.75 127 VAL A CA 1
ATOM 1011 C C . VAL A 1 127 ? -15.410 14.337 24.452 1.00 94.75 127 VAL A C 1
ATOM 1013 O O . VAL A 1 127 ? -15.134 15.160 23.582 1.00 94.75 127 VAL A O 1
ATOM 1016 N N . GLU A 1 128 ? -16.285 13.351 24.240 1.00 92.25 128 GLU A N 1
ATOM 1017 C CA . GLU A 1 128 ? -17.049 13.185 22.999 1.00 92.25 128 GLU A CA 1
ATOM 1018 C C . GLU A 1 128 ? -18.548 13.006 23.275 1.00 92.25 128 GLU A C 1
ATOM 1020 O O . GLU A 1 128 ? -19.069 11.881 23.226 1.00 92.25 128 GLU A O 1
ATOM 1025 N N . PRO A 1 129 ? -19.274 14.110 23.526 1.00 90.94 129 PRO A N 1
ATOM 1026 C CA . PRO A 1 129 ? -20.686 14.034 23.861 1.00 90.94 129 PRO A CA 1
ATOM 1027 C C . PRO A 1 129 ? -21.505 13.501 22.693 1.00 90.94 129 PRO A C 1
ATOM 1029 O O . PRO A 1 129 ? -22.458 12.771 22.933 1.00 90.94 129 PRO A O 1
ATOM 1032 N N . ASP A 1 130 ? -21.139 13.780 21.444 1.00 88.62 130 ASP A N 1
ATOM 1033 C CA . ASP A 1 130 ? -21.922 13.375 20.266 1.00 88.62 130 ASP A CA 1
ATOM 1034 C C . ASP A 1 130 ? -21.663 11.927 19.818 1.00 88.62 130 ASP A C 1
ATOM 1036 O O . ASP A 1 130 ? -22.222 11.452 18.828 1.00 88.62 130 ASP A O 1
ATOM 1040 N N . ASN A 1 131 ? -20.836 11.186 20.559 1.00 90.25 131 ASN A N 1
ATOM 1041 C CA . ASN A 1 131 ? -20.495 9.812 20.233 1.00 90.25 131 ASN A CA 1
ATOM 1042 C C . ASN A 1 131 ? -21.549 8.822 20.754 1.00 90.25 131 ASN A C 1
ATOM 1044 O O . ASN A 1 131 ? -21.622 8.503 21.947 1.00 90.25 131 ASN A O 1
ATOM 1048 N N . SER A 1 132 ? -22.353 8.286 19.834 1.00 90.19 132 SER A N 1
ATOM 1049 C CA . SER A 1 132 ? -23.416 7.324 20.144 1.00 90.19 132 SER A CA 1
ATOM 1050 C C . SER A 1 132 ? -22.895 6.028 20.779 1.00 90.19 132 SER A C 1
ATOM 1052 O O . SER A 1 132 ? -23.556 5.480 21.665 1.00 90.19 132 SER A O 1
ATOM 1054 N N . LEU A 1 133 ? -21.697 5.560 20.403 1.00 90.25 133 LEU A N 1
ATOM 1055 C CA . LEU A 1 133 ? -21.094 4.355 20.975 1.00 90.25 133 LEU A CA 1
ATOM 1056 C C . LEU A 1 133 ? -20.766 4.554 22.456 1.00 90.25 133 LEU A C 1
ATOM 1058 O O . LEU A 1 133 ? -21.098 3.694 23.273 1.00 90.25 133 LEU A O 1
ATOM 1062 N N . LEU A 1 134 ? -20.120 5.669 22.808 1.00 93.31 134 LEU A N 1
ATOM 1063 C CA . LEU A 1 134 ? -19.728 5.949 24.193 1.00 93.31 134 LEU A CA 1
ATOM 1064 C C . LEU A 1 134 ? -20.955 6.063 25.103 1.00 93.31 134 LEU A C 1
ATOM 1066 O O . LEU A 1 134 ? -20.981 5.460 26.177 1.00 93.31 134 LEU A O 1
ATOM 1070 N N . ARG A 1 135 ? -22.016 6.735 24.635 1.00 93.25 135 ARG A N 1
ATOM 1071 C CA . ARG A 1 135 ? -23.297 6.820 25.356 1.00 93.25 135 ARG A CA 1
ATOM 1072 C C . ARG A 1 135 ? -23.944 5.449 25.553 1.00 93.25 135 ARG A C 1
ATOM 1074 O O . ARG A 1 135 ? -24.350 5.115 26.666 1.00 93.25 135 ARG A O 1
ATOM 1081 N N . ALA A 1 136 ? -24.000 4.631 24.500 1.00 92.31 136 ALA A N 1
ATOM 1082 C CA . ALA A 1 136 ? -24.553 3.280 24.586 1.00 92.31 136 ALA A CA 1
ATOM 1083 C C . ALA A 1 136 ? -23.773 2.409 25.587 1.00 92.31 136 ALA A C 1
ATOM 1085 O O . ALA A 1 136 ? -24.365 1.672 26.376 1.00 92.31 136 ALA A O 1
ATOM 1086 N N . ARG A 1 137 ? -22.440 2.525 25.604 1.00 92.88 137 ARG A N 1
ATOM 1087 C CA . ARG A 1 137 ? -21.575 1.799 26.545 1.00 92.88 137 ARG A CA 1
ATOM 1088 C C . ARG A 1 137 ? -21.735 2.280 27.986 1.00 92.88 137 ARG A C 1
ATOM 1090 O O . ARG A 1 137 ? -21.762 1.440 28.882 1.00 92.88 137 ARG A O 1
ATOM 1097 N N . LEU A 1 138 ? -21.888 3.584 28.217 1.00 95.06 138 LEU A N 1
ATOM 1098 C CA . LEU A 1 138 ? -22.188 4.127 29.545 1.00 95.06 138 LEU A CA 1
ATOM 1099 C C . LEU A 1 138 ? -23.506 3.559 30.085 1.00 95.06 138 LEU A C 1
ATOM 1101 O O . LEU A 1 138 ? -23.534 3.040 31.199 1.00 95.06 138 LEU A O 1
ATOM 1105 N N . SER A 1 139 ? -24.556 3.558 29.258 1.00 94.62 139 SER A N 1
ATOM 1106 C CA . SER A 1 139 ? -25.869 3.013 29.622 1.00 94.62 139 SER A CA 1
ATOM 1107 C C . SER A 1 139 ? -25.807 1.526 30.005 1.00 94.62 139 SER A C 1
ATOM 1109 O O . SER A 1 139 ? -26.411 1.113 30.994 1.00 94.62 139 SER A O 1
ATOM 1111 N N . GLN A 1 140 ? -25.010 0.716 29.296 1.00 93.50 140 GLN A N 1
ATOM 1112 C CA . GLN A 1 140 ? -24.793 -0.695 29.653 1.00 93.50 140 GLN A CA 1
ATOM 1113 C C . GLN A 1 140 ? -24.133 -0.859 31.030 1.00 93.50 140 GLN A C 1
ATOM 1115 O O . GLN A 1 140 ? -24.531 -1.728 31.810 1.00 93.50 140 GLN A O 1
ATOM 1120 N N . ILE A 1 141 ? -23.135 -0.026 31.346 1.00 94.44 141 ILE A N 1
ATOM 1121 C CA . ILE A 1 141 ? -22.465 -0.052 32.654 1.00 94.44 141 ILE A CA 1
ATOM 1122 C C . ILE A 1 141 ? -23.442 0.366 33.763 1.00 94.44 141 ILE A C 1
ATOM 1124 O O . ILE A 1 141 ? -23.482 -0.268 34.817 1.00 94.44 141 ILE A O 1
ATOM 1128 N N . GLU A 1 142 ? -24.263 1.391 33.529 1.00 94.31 142 GLU A N 1
ATOM 1129 C CA . GLU A 1 142 ? -25.289 1.842 34.478 1.00 94.31 142 GLU A CA 1
ATOM 1130 C C . GLU A 1 142 ? -26.343 0.772 34.749 1.00 94.31 142 GLU A C 1
ATOM 1132 O O . GLU A 1 142 ? -26.683 0.521 35.907 1.00 94.31 142 GLU A O 1
ATOM 1137 N N . ALA A 1 143 ? -26.822 0.096 33.702 1.00 93.88 143 ALA A N 1
ATOM 1138 C CA . ALA A 1 143 ? -27.748 -1.021 33.841 1.00 93.88 143 ALA A CA 1
ATOM 1139 C C . ALA A 1 143 ? -27.138 -2.128 34.713 1.00 93.88 143 ALA A C 1
ATOM 1141 O O . ALA A 1 143 ? -27.773 -2.597 35.657 1.00 93.88 143 ALA A O 1
ATOM 1142 N N . ARG A 1 144 ? -25.865 -2.477 34.476 1.00 91.69 144 ARG A N 1
ATOM 1143 C CA . ARG A 1 144 ? -25.154 -3.490 35.266 1.00 91.69 144 ARG A CA 1
ATOM 1144 C C . ARG A 1 144 ? -25.019 -3.098 36.738 1.00 91.69 144 ARG A C 1
ATOM 1146 O O . ARG A 1 144 ? -25.210 -3.944 37.609 1.00 91.69 144 ARG A O 1
ATOM 1153 N N . LEU A 1 145 ? -24.723 -1.829 37.018 1.00 90.56 145 LEU A N 1
ATOM 1154 C CA . LEU A 1 145 ? -24.644 -1.295 38.380 1.00 90.56 145 LEU A CA 1
ATOM 1155 C C . LEU A 1 145 ? -26.003 -1.281 39.093 1.00 90.56 145 LEU A C 1
ATOM 1157 O O . LEU A 1 145 ? -26.037 -1.480 40.305 1.00 90.56 145 LEU A O 1
ATOM 1161 N N . ARG A 1 146 ? -27.112 -1.070 38.368 1.00 89.56 146 ARG A N 1
ATOM 1162 C CA . ARG A 1 146 ? -28.473 -1.141 38.931 1.00 89.56 146 ARG A CA 1
ATOM 1163 C C . ARG A 1 146 ? -28.875 -2.568 39.287 1.00 89.56 146 ARG A C 1
ATOM 1165 O O . ARG A 1 146 ? -29.490 -2.753 40.324 1.00 89.56 146 ARG A O 1
ATOM 1172 N N . THR A 1 147 ? -28.514 -3.555 38.468 1.00 83.31 147 THR A N 1
ATOM 1173 C CA . THR A 1 147 ? -28.806 -4.978 38.735 1.00 83.31 147 THR A CA 1
ATOM 1174 C C . THR A 1 147 ? -27.913 -5.583 39.824 1.00 83.31 147 THR A C 1
ATOM 1176 O O . 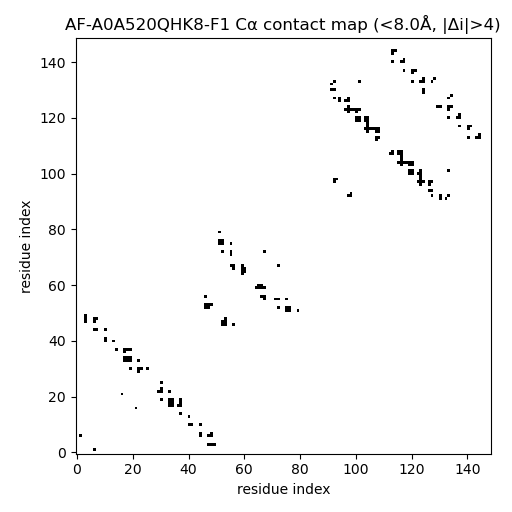THR A 1 147 ? -28.246 -6.621 40.376 1.00 83.31 147 THR A O 1
ATOM 1179 N N . SER A 1 148 ? -26.762 -4.972 40.115 1.00 71.75 148 SER A N 1
ATOM 1180 C CA . SER A 1 148 ? -25.815 -5.439 41.140 1.00 71.75 148 SER A CA 1
ATOM 1181 C C . SER A 1 148 ? -26.018 -4.787 42.521 1.00 71.75 148 SER A C 1
ATOM 1183 O O . SER A 1 148 ? -25.183 -5.004 43.402 1.00 71.75 148 SER A O 1
ATOM 1185 N N . ARG A 1 149 ? -27.053 -3.954 42.687 1.00 56.16 149 ARG A N 1
ATOM 1186 C CA . ARG A 1 149 ? -27.514 -3.424 43.981 1.00 56.16 149 ARG A CA 1
ATOM 1187 C C . ARG A 1 149 ? -28.554 -4.355 44.579 1.00 56.16 149 ARG A C 1
ATOM 1189 O O . ARG A 1 149 ? -28.531 -4.471 45.819 1.00 56.16 149 ARG A O 1
#

Secondary structure (DSSP, 8-state):
---HHHHHHHHHHHHHHH-GGGGTTS-HHHHHHHHHHHHHHHHHHHHHHSHHHHHHHHHHHHTT-SS--HHHHHHHHHHHHHHHS------S---HHHHHHHHHHHHHHHTT-HHHHHHHHHHHHHH-TT-HHHHHHHHHHHHHHHHT-

Mean predicted aligned error: 10.51 Å

Sequence (149 aa):
DAAVTDVKKAFRKFARRYHPDRFAGGDADKLSRASQIYRRGSEAYQILTNPVSRRAYDRVLRMGKLRLSTEEKDKAEAEVKAADEPKKKEQPIRSPQAMAFYNKAAAAARSGQWRDAWRAMKAAVEVEPDNSLLRARLSQIEARLRTSR

Solvent-accessibl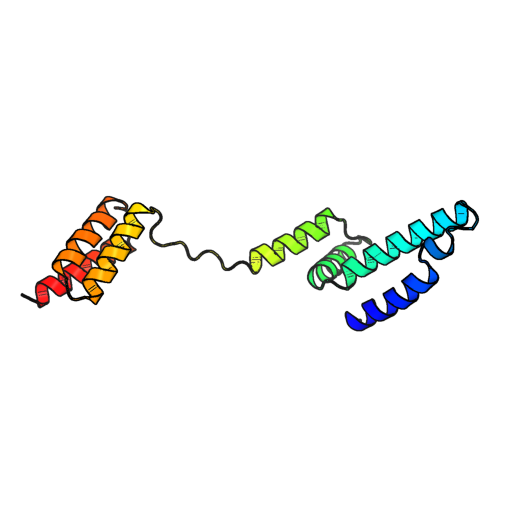e surface area (backbone atoms only — not comparable to full-atom values): 8226 Å² total; per-residue (Å²): 138,83,54,52,68,56,53,52,55,50,47,56,57,49,43,76,74,34,42,38,78,85,30,68,93,55,58,67,68,57,27,52,52,26,41,53,53,39,52,54,53,49,52,51,48,58,31,62,57,36,73,60,37,31,53,50,37,57,51,40,42,76,72,74,38,93,68,74,49,70,66,61,40,53,49,47,50,48,52,52,50,62,67,69,45,75,74,75,69,74,62,86,59,86,44,73,64,27,43,51,25,41,53,52,11,54,52,25,45,74,71,66,37,51,71,57,14,42,55,26,25,50,54,16,26,70,70,38,70,87,34,66,66,47,51,55,52,39,51,53,46,51,52,52,56,62,77,72,107

Radius of gyration: 30.52 Å; Cα contacts (8 Å, |Δi|>4): 120; chains: 1; bounding box: 62×31×78 Å

Nearest PDB structures (foldseek):
  4it5-assembly1_A  TM=4.308E-01  e=4.319E-02  Vibrio cholerae
  4it5-assembly1_D  TM=4.195E-01  e=9.935E-02  Vibrio cholerae
  4it5-assembly1_C  TM=4.303E-01  e=1.430E-01  Vibrio cholerae
  3bvo-assembly1_A  TM=4.043E-01  e=4.990E-01  Homo sapiens
  1fpo-assembly1_A  TM=3.918E-01  e=4.990E-01  Escherichia coli

Foldseek 3Di:
DDALVVLVVVLVVVCVVLPLVVCVPHDPVSSVVSVVSNVVSVQVNVQCNDPQSVVLCVVVVVVVDNDQDPVSSVVSVVVVVVVPPDPPPPPLQDDPQLVVLCVQLVVCVVVVVLVRSLVSLVSSCVVPVPRPVSVVSNVVSVVVVVVVD